Protein AF-A0A1E3QTI4-F1 (afdb_monomer_lite)

Foldseek 3Di:
DPLCVQKHWFPWAFPPPRFTEMEGEPVPPAAVVVDPLVVVLVVSLVPHDACPPAAHEYEYLLVVCAPCPGYPVVSVVVSVLVNQVRHQVRYQEYEYEADHVCVLLVCVLLVVVVPDDDDDPVSVVVNVVVVVPDRRPRPPRYYYHYHNAVVSVVVGIPCVRPDDDVVRVVRD

Sequence (172 aa):
LTMDRIFFPTNTVDPSTQLPIYILDSHFLPSTKDVDYDTFLPLLLNSIPNFTASRYCLVFFSGALSSNEHISWVYGIKFFKQLTSLQMRSCAKIYIVHESWWIKTVANLLGNLNAVNTSSKRLISFTNQFRSGESLEVPPENQFVHCESISALSQHINITQIKISLVVYKHD

Secondary structure (DSSP, 8-state):
--GGGTEEEEEEE-TTT-PEEEEEEGGGSPPTTTS-HHHHHHHHHHHS---TTS-EEEEEE-GGGTSSSSS-HHHHHHHHHHHHHHHTTTEEEEEEES--TTHHHHHHHTT-GGG-----HHHHHHHHHHHTT------TT-EEEEESSHHHHHTTS-GGGS---HHHHTT-

Radius of gyration: 15.33 Å; chains: 1; bounding box: 38×36×37 Å

pLDDT: mean 74.3, std 15.38, range [40.56, 94.75]

InterPro domains:
  IPR001251 CRAL-TRIO lipid binding domain [PF13716] (20-172)
  IPR036865 CRAL-TRIO lipid binding d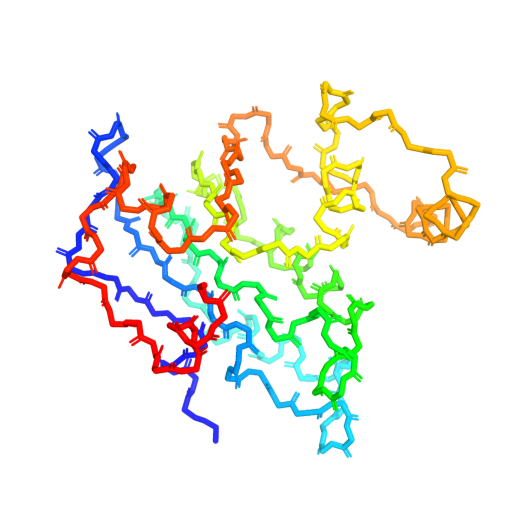omain superfamily [G3DSA:3.40.525.10] (4-172)

Organism: NCBI:txid984486

Structure (mmCIF, N/CA/C/O backbone):
data_AF-A0A1E3QTI4-F1
#
_entry.id   AF-A0A1E3QTI4-F1
#
loop_
_atom_site.group_PDB
_atom_site.id
_atom_site.type_symbol
_atom_site.label_atom_id
_atom_site.label_alt_id
_atom_site.label_comp_id
_atom_site.label_asym_id
_atom_site.label_entity_id
_atom_site.label_seq_id
_atom_site.pdbx_PDB_ins_code
_atom_site.Cartn_x
_atom_site.Cartn_y
_atom_site.Cartn_z
_atom_site.occupancy
_atom_site.B_iso_or_equiv
_atom_site.auth_seq_id
_atom_site.auth_comp_id
_atom_site.auth_asym_id
_atom_site.auth_atom_id
_atom_site.pdbx_PDB_model_num
ATOM 1 N N . LEU A 1 1 ? 2.086 -12.779 -14.634 1.00 51.69 1 LEU A N 1
ATOM 2 C CA . LEU A 1 1 ? 1.910 -11.883 -13.470 1.00 51.69 1 LEU A CA 1
ATOM 3 C C . LEU A 1 1 ? 0.552 -12.182 -12.850 1.00 51.69 1 LEU A C 1
ATOM 5 O O . LEU A 1 1 ? -0.455 -11.907 -13.483 1.00 51.69 1 LEU A O 1
ATOM 9 N N . THR A 1 2 ? 0.500 -12.822 -11.685 1.00 62.78 2 THR A N 1
ATOM 10 C CA . THR A 1 2 ? -0.767 -13.001 -10.950 1.00 62.78 2 THR A CA 1
ATOM 11 C C . THR A 1 2 ? -1.070 -11.710 -10.202 1.00 62.78 2 THR A C 1
ATOM 13 O O . THR A 1 2 ? -0.495 -11.483 -9.138 1.00 62.78 2 THR A O 1
ATOM 16 N N . MET A 1 3 ? -1.930 -10.867 -10.779 1.00 70.62 3 MET A N 1
ATOM 17 C CA . MET A 1 3 ? -2.391 -9.604 -10.180 1.00 70.62 3 MET A CA 1
ATOM 18 C C . MET A 1 3 ? -2.940 -9.801 -8.760 1.00 70.62 3 MET A C 1
ATOM 20 O O . MET A 1 3 ? -2.682 -8.979 -7.885 1.00 70.62 3 MET A O 1
ATOM 24 N N . ASP A 1 4 ? -3.530 -10.970 -8.500 1.00 78.62 4 ASP A N 1
ATOM 25 C CA . ASP A 1 4 ? -4.038 -11.422 -7.196 1.00 78.62 4 ASP A CA 1
ATOM 26 C C . ASP A 1 4 ? -2.979 -11.498 -6.081 1.00 78.62 4 ASP A C 1
ATOM 28 O O . ASP A 1 4 ? -3.309 -11.763 -4.928 1.00 78.62 4 ASP A O 1
ATOM 32 N N . ARG A 1 5 ? -1.690 -11.337 -6.410 1.00 85.19 5 ARG A N 1
ATOM 33 C CA . ARG A 1 5 ? -0.597 -11.267 -5.427 1.00 85.19 5 ARG A CA 1
ATOM 34 C C . ARG A 1 5 ? -0.102 -9.848 -5.173 1.00 85.19 5 ARG A C 1
ATOM 36 O O . ARG A 1 5 ? 0.518 -9.623 -4.143 1.00 85.19 5 ARG A O 1
ATOM 43 N N . ILE A 1 6 ? -0.357 -8.915 -6.092 1.00 85.81 6 ILE A N 1
ATOM 44 C CA . ILE A 1 6 ? 0.030 -7.509 -5.929 1.00 85.81 6 ILE A CA 1
ATOM 45 C C . ILE A 1 6 ? -0.993 -6.811 -5.045 1.00 85.81 6 ILE A C 1
ATOM 47 O O . ILE A 1 6 ? -0.598 -6.140 -4.102 1.00 85.81 6 ILE A O 1
ATOM 51 N N . PHE A 1 7 ? -2.287 -6.988 -5.327 1.00 87.00 7 PHE A N 1
ATOM 52 C CA . PHE A 1 7 ? -3.363 -6.385 -4.549 1.00 87.00 7 PHE A CA 1
ATOM 53 C C . PHE A 1 7 ? -4.448 -7.412 -4.229 1.00 87.00 7 PHE A C 1
ATOM 55 O O . PHE A 1 7 ? -5.024 -7.999 -5.143 1.00 87.00 7 PHE A O 1
ATOM 62 N N . PHE A 1 8 ? -4.745 -7.637 -2.947 1.00 88.62 8 PHE A N 1
ATOM 63 C CA . PHE A 1 8 ? -5.716 -8.662 -2.550 1.00 88.62 8 PHE A CA 1
ATOM 64 C C . PHE A 1 8 ? -6.394 -8.387 -1.201 1.00 88.62 8 PHE A C 1
ATOM 66 O O . PHE A 1 8 ? -5.791 -7.771 -0.320 1.00 88.62 8 PHE A O 1
ATOM 73 N N . PRO A 1 9 ? -7.646 -8.848 -1.008 1.00 90.81 9 PRO A N 1
ATOM 74 C CA . PRO A 1 9 ? -8.330 -8.763 0.278 1.00 90.81 9 PRO A CA 1
ATOM 75 C C . PRO A 1 9 ? -7.741 -9.739 1.301 1.00 90.81 9 PRO A C 1
ATOM 77 O O . PRO A 1 9 ? -7.227 -10.807 0.958 1.00 90.81 9 PRO A O 1
ATOM 80 N N . THR A 1 10 ? -7.888 -9.400 2.577 1.00 92.00 10 THR A N 1
ATOM 81 C CA . THR A 1 10 ? -7.593 -10.299 3.700 1.00 92.00 10 THR A CA 1
ATOM 82 C C . THR A 1 10 ? -8.876 -10.823 4.343 1.00 92.00 10 THR A C 1
ATOM 84 O O . THR A 1 10 ? -9.962 -10.297 4.113 1.00 92.00 10 THR A O 1
ATOM 87 N N . ASN A 1 11 ? -8.739 -11.836 5.202 1.00 91.19 11 ASN A N 1
ATOM 88 C CA . ASN A 1 11 ? -9.843 -12.359 6.015 1.00 91.19 11 ASN A CA 1
ATOM 89 C C . ASN A 1 11 ? -9.942 -11.666 7.387 1.00 91.19 11 ASN A C 1
ATOM 91 O O . ASN A 1 11 ? -10.524 -12.215 8.319 1.00 91.19 11 ASN A O 1
ATOM 95 N N . THR A 1 12 ? -9.330 -10.490 7.541 1.00 93.50 12 THR A N 1
ATOM 96 C CA . THR A 1 12 ? -9.293 -9.745 8.802 1.00 93.50 12 THR A CA 1
ATOM 97 C C . THR A 1 12 ? -9.709 -8.295 8.593 1.00 93.50 12 THR A C 1
ATOM 99 O O . THR A 1 12 ? -9.775 -7.782 7.474 1.00 93.50 12 THR A O 1
ATOM 102 N N . VAL A 1 13 ? -9.991 -7.632 9.707 1.00 94.75 13 VAL A N 1
ATOM 103 C CA . VAL A 1 13 ? -10.350 -6.219 9.768 1.00 94.75 13 VAL A CA 1
ATOM 104 C C . VAL A 1 13 ? -9.350 -5.463 10.630 1.00 94.75 13 VAL A C 1
ATOM 106 O O . VAL A 1 13 ? -8.645 -6.052 11.455 1.00 94.75 13 VAL A O 1
ATOM 109 N N . ASP A 1 14 ? -9.283 -4.152 10.435 1.00 94.38 14 ASP A N 1
ATOM 110 C CA . ASP A 1 14 ? -8.545 -3.257 11.319 1.00 94.38 14 ASP A CA 1
ATOM 111 C C . ASP A 1 14 ? -9.279 -3.150 12.669 1.00 94.38 14 ASP A C 1
ATOM 113 O O . ASP A 1 14 ? -10.443 -2.747 12.682 1.00 94.38 14 ASP A O 1
ATOM 117 N N . PRO A 1 15 ? -8.647 -3.467 13.815 1.00 92.69 15 PRO A N 1
ATOM 118 C CA . PRO A 1 15 ? -9.351 -3.515 15.099 1.00 92.69 15 PRO A CA 1
ATOM 119 C C . PRO A 1 15 ? -9.964 -2.180 15.538 1.00 92.69 15 PRO A C 1
ATOM 121 O O . PRO A 1 15 ? -10.982 -2.166 16.225 1.00 92.69 15 PRO A O 1
ATOM 124 N N . SER A 1 16 ? -9.362 -1.054 15.152 1.00 90.50 16 SER A N 1
ATOM 125 C CA . SER A 1 16 ? -9.813 0.269 15.601 1.00 90.50 16 SER A CA 1
ATOM 126 C C . SER A 1 16 ? -10.938 0.861 14.750 1.00 90.50 16 SER A C 1
ATOM 128 O O . SER A 1 16 ? -11.788 1.572 15.269 1.00 90.50 16 SER A O 1
ATOM 130 N N . THR A 1 17 ? -10.951 0.572 13.449 1.00 89.94 17 THR A N 1
ATOM 131 C CA . THR A 1 17 ? -11.923 1.114 12.489 1.00 89.94 17 THR A CA 1
ATOM 132 C C . THR A 1 17 ? -12.976 0.087 12.089 1.00 89.94 17 THR A C 1
ATOM 134 O O . THR A 1 17 ? -14.005 0.468 11.541 1.00 89.94 17 THR A O 1
ATOM 137 N N . GLN A 1 18 ? -12.727 -1.202 12.353 1.00 93.88 18 GLN A N 1
ATOM 138 C CA . GLN A 1 18 ? -13.542 -2.344 11.925 1.00 93.88 18 GLN A CA 1
ATOM 139 C C . GLN A 1 18 ? -13.702 -2.452 10.398 1.00 93.88 18 GLN A C 1
ATOM 141 O O . GLN A 1 18 ? -14.613 -3.112 9.903 1.00 93.88 18 GLN A O 1
ATOM 146 N N . LEU A 1 19 ? -12.808 -1.815 9.634 1.00 92.62 19 LEU A N 1
ATOM 147 C CA . LEU A 1 19 ? -12.838 -1.823 8.174 1.00 92.62 19 LEU A CA 1
ATOM 148 C C . LEU A 1 19 ? -12.051 -3.008 7.596 1.00 92.62 19 LEU A C 1
ATOM 150 O O . LEU A 1 19 ? -11.054 -3.434 8.191 1.00 92.62 19 LEU A O 1
ATOM 154 N N . PRO A 1 20 ? -12.457 -3.528 6.421 1.00 93.19 20 PRO A N 1
ATOM 155 C CA . PRO A 1 20 ? -11.737 -4.601 5.744 1.00 93.19 20 PRO A CA 1
ATOM 156 C C . PRO A 1 20 ? -10.318 -4.167 5.378 1.00 93.19 20 PRO A C 1
ATOM 158 O O . PRO A 1 20 ? -10.100 -3.033 4.940 1.00 93.19 20 PRO A O 1
ATOM 161 N N . ILE A 1 21 ? -9.363 -5.086 5.525 1.00 92.81 21 ILE A N 1
ATOM 162 C CA . ILE A 1 21 ? -7.964 -4.846 5.166 1.00 92.81 21 ILE A CA 1
ATOM 163 C C . ILE A 1 21 ? -7.663 -5.435 3.789 1.00 92.81 21 ILE A C 1
ATOM 165 O O . ILE A 1 21 ? -7.929 -6.613 3.531 1.00 92.81 21 ILE A O 1
ATOM 169 N N . TYR A 1 22 ? -7.030 -4.624 2.946 1.00 91.44 22 TYR A N 1
ATOM 170 C CA . TYR A 1 22 ? -6.420 -5.029 1.685 1.00 91.44 22 TYR A CA 1
ATOM 171 C C . TYR A 1 22 ? -4.903 -4.964 1.781 1.00 91.44 22 TYR A C 1
ATOM 173 O O . TYR A 1 22 ? -4.348 -4.108 2.471 1.00 91.44 22 TYR A O 1
ATOM 181 N N . ILE A 1 23 ? -4.240 -5.863 1.065 1.00 91.56 23 ILE A N 1
ATOM 182 C CA . ILE A 1 23 ? -2.790 -5.884 0.925 1.00 91.56 23 ILE A CA 1
ATOM 183 C C . ILE A 1 23 ? -2.408 -5.288 -0.413 1.00 91.56 23 ILE A C 1
ATOM 185 O O . ILE A 1 23 ? -3.022 -5.604 -1.428 1.00 91.56 23 ILE A O 1
ATOM 189 N N . LEU A 1 24 ? -1.350 -4.489 -0.392 1.00 88.38 24 LEU A N 1
ATOM 190 C CA . LEU A 1 24 ? -0.542 -4.134 -1.539 1.00 88.38 24 LEU A CA 1
ATOM 191 C C . LEU A 1 24 ? 0.888 -4.630 -1.297 1.00 88.38 24 LEU A C 1
ATOM 193 O O . LEU A 1 24 ? 1.523 -4.202 -0.336 1.00 88.38 24 LEU A O 1
ATOM 197 N N . ASP A 1 25 ? 1.404 -5.515 -2.145 1.00 89.19 25 ASP A N 1
ATOM 198 C CA . ASP A 1 25 ? 2.757 -6.070 -2.009 1.00 89.19 25 ASP A CA 1
ATOM 199 C C . ASP A 1 25 ? 3.641 -5.668 -3.197 1.00 89.19 25 ASP A C 1
ATOM 201 O O . ASP A 1 25 ? 3.438 -6.107 -4.334 1.00 89.19 25 ASP A O 1
ATOM 205 N N . SER A 1 26 ? 4.645 -4.822 -2.932 1.00 84.38 26 SER A N 1
ATOM 206 C CA . SER A 1 26 ? 5.563 -4.339 -3.967 1.00 84.38 26 SER A CA 1
ATOM 207 C C . SER A 1 26 ? 6.514 -5.414 -4.494 1.00 84.38 26 SER A C 1
ATOM 209 O O . SER A 1 26 ? 7.045 -5.245 -5.589 1.00 84.38 26 SER A O 1
ATOM 211 N N . HIS A 1 27 ? 6.710 -6.533 -3.789 1.00 85.06 27 HIS A N 1
ATOM 212 C CA . HIS A 1 27 ? 7.617 -7.602 -4.231 1.00 85.06 27 HIS A CA 1
ATOM 213 C C . HIS A 1 27 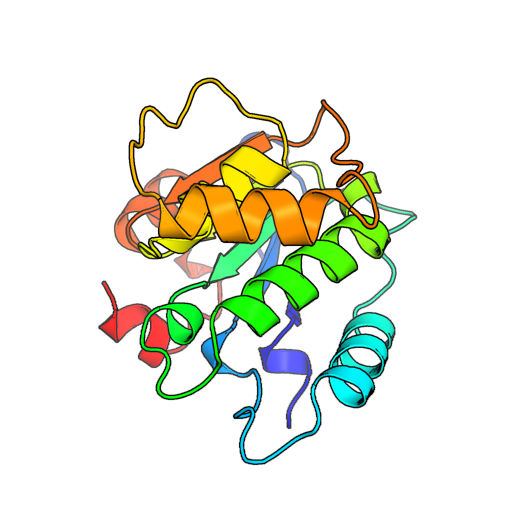? 7.106 -8.346 -5.466 1.00 85.06 27 HIS A C 1
ATOM 215 O O . HIS A 1 27 ? 7.885 -8.995 -6.160 1.00 85.06 27 HIS A O 1
ATOM 221 N N . PHE A 1 28 ? 5.807 -8.249 -5.757 1.00 86.88 28 PHE A N 1
ATOM 222 C CA . PHE A 1 28 ? 5.202 -8.854 -6.944 1.00 86.88 28 PHE A CA 1
ATOM 223 C C . PHE A 1 28 ? 5.082 -7.894 -8.131 1.00 86.88 28 PHE A C 1
ATOM 225 O O . PHE A 1 28 ? 4.639 -8.312 -9.204 1.00 86.88 28 PHE A O 1
ATOM 232 N N . LEU A 1 29 ? 5.470 -6.626 -7.970 1.00 83.31 29 LEU A N 1
ATOM 233 C CA . LEU A 1 29 ? 5.572 -5.696 -9.090 1.00 83.31 29 LEU A CA 1
ATOM 234 C C . LEU A 1 29 ? 6.753 -6.114 -9.994 1.00 83.31 29 LEU A C 1
ATOM 236 O O . LEU A 1 29 ? 7.807 -6.473 -9.473 1.00 83.31 29 LEU A O 1
ATOM 240 N N . PRO A 1 30 ? 6.600 -6.096 -11.330 1.00 82.12 30 PRO A N 1
ATOM 241 C CA . PRO A 1 30 ? 7.643 -6.529 -12.265 1.00 82.12 30 PRO A CA 1
ATOM 242 C C . PRO A 1 30 ? 8.872 -5.613 -12.224 1.00 82.12 30 PRO A C 1
ATOM 244 O O . PRO A 1 30 ? 8.768 -4.461 -11.823 1.00 82.12 30 PRO A O 1
ATOM 247 N N . SER A 1 31 ? 10.037 -6.073 -12.688 1.00 80.56 31 SER A N 1
ATOM 248 C CA . SER A 1 31 ? 11.187 -5.171 -12.780 1.00 80.56 31 SER A CA 1
ATOM 249 C C . SER A 1 31 ? 10.971 -4.093 -13.844 1.00 80.56 31 SER A C 1
ATOM 251 O O . SER A 1 31 ? 10.395 -4.344 -14.903 1.00 80.56 31 SER A O 1
ATOM 253 N N . THR A 1 32 ? 11.528 -2.899 -13.622 1.00 77.00 32 THR A N 1
ATOM 254 C CA . THR A 1 32 ? 11.560 -1.819 -14.630 1.00 77.00 32 THR A CA 1
ATOM 255 C C . THR A 1 32 ? 12.383 -2.180 -15.869 1.00 77.00 32 THR A C 1
ATOM 257 O O . THR A 1 32 ? 12.346 -1.456 -16.857 1.00 77.00 32 THR A O 1
ATOM 260 N N . LYS A 1 33 ? 13.179 -3.257 -15.809 1.00 80.88 33 LYS A N 1
ATOM 261 C CA . LYS A 1 33 ? 13.900 -3.807 -16.966 1.00 80.88 33 LYS A CA 1
ATOM 262 C C . LYS A 1 33 ? 12.995 -4.635 -17.878 1.00 80.88 33 LYS A C 1
ATOM 264 O O . LYS A 1 33 ? 13.277 -4.738 -19.066 1.00 80.88 33 LYS A O 1
ATOM 269 N N . ASP A 1 34 ? 11.931 -5.203 -17.317 1.00 82.88 34 ASP A N 1
ATOM 270 C CA . ASP A 1 34 ? 11.073 -6.167 -18.003 1.00 82.88 34 ASP A CA 1
ATOM 271 C C . ASP A 1 34 ? 9.807 -5.513 -18.563 1.00 82.88 34 ASP A C 1
ATOM 273 O O . ASP A 1 34 ? 9.204 -6.030 -19.502 1.00 82.88 34 ASP A O 1
ATOM 277 N N . VAL A 1 35 ? 9.376 -4.393 -17.972 1.00 84.06 35 VAL A N 1
ATOM 278 C CA . VAL A 1 35 ? 8.101 -3.750 -18.298 1.00 84.06 35 VAL A CA 1
ATOM 279 C C . VAL A 1 35 ? 8.232 -2.227 -18.294 1.00 84.06 35 VAL A C 1
ATOM 281 O O . VAL A 1 35 ? 8.838 -1.642 -17.396 1.00 84.06 35 VAL A O 1
ATOM 284 N N . ASP A 1 36 ? 7.596 -1.583 -19.274 1.00 84.75 36 ASP A N 1
ATOM 285 C CA . ASP A 1 36 ? 7.385 -0.136 -19.277 1.00 84.75 36 ASP A CA 1
ATOM 286 C C . ASP A 1 36 ? 6.344 0.263 -18.218 1.00 84.75 36 ASP A C 1
ATOM 288 O O . ASP A 1 36 ? 5.151 -0.029 -18.333 1.00 84.75 36 ASP A O 1
ATOM 292 N N . TYR A 1 37 ? 6.812 0.955 -17.180 1.00 81.00 37 TYR A N 1
ATOM 293 C CA . TYR A 1 37 ? 5.998 1.387 -16.050 1.00 81.00 37 TYR A CA 1
ATOM 294 C C . TYR A 1 37 ? 4.980 2.471 -16.396 1.00 81.00 37 TYR A C 1
ATOM 296 O O . TYR A 1 37 ? 3.922 2.510 -15.767 1.00 81.00 37 TYR A O 1
ATOM 304 N N . ASP A 1 38 ? 5.253 3.329 -17.380 1.00 81.25 38 ASP A N 1
ATOM 305 C CA . ASP A 1 38 ? 4.298 4.377 -17.746 1.00 81.25 38 ASP A CA 1
ATOM 306 C C . ASP A 1 38 ? 3.047 3.761 -18.417 1.00 81.25 38 ASP A C 1
ATOM 308 O O . ASP A 1 38 ? 1.940 4.272 -18.244 1.00 81.25 38 ASP A O 1
ATOM 312 N N . THR A 1 39 ? 3.192 2.595 -19.061 1.00 85.62 39 THR A N 1
ATOM 313 C CA . THR A 1 39 ? 2.076 1.792 -19.597 1.00 85.62 39 THR A CA 1
ATOM 314 C C . THR A 1 39 ? 1.503 0.800 -18.572 1.00 85.62 39 THR A C 1
ATOM 316 O O . THR A 1 39 ? 0.291 0.582 -18.509 1.00 85.62 39 THR A O 1
ATOM 319 N N . PHE A 1 40 ? 2.352 0.185 -17.746 1.00 85.06 40 PHE A N 1
ATOM 320 C CA . PHE A 1 40 ? 1.946 -0.857 -16.798 1.00 85.06 40 PHE A CA 1
ATOM 321 C C . PHE A 1 40 ? 1.146 -0.326 -15.611 1.00 85.06 40 PHE A C 1
ATOM 323 O O . PHE A 1 40 ? 0.165 -0.958 -15.217 1.00 85.06 40 PHE A O 1
ATOM 330 N N . LEU A 1 41 ? 1.535 0.818 -15.037 1.00 81.44 41 LEU A N 1
ATOM 331 C CA . LEU A 1 41 ? 0.875 1.341 -13.840 1.00 81.44 41 LEU A CA 1
ATOM 332 C C . LEU A 1 41 ? -0.620 1.632 -14.058 1.00 81.44 41 LEU A C 1
ATOM 334 O O . LEU A 1 41 ? -1.413 1.168 -13.238 1.00 81.44 41 LEU A O 1
ATOM 338 N N . PRO A 1 42 ? -1.055 2.292 -15.153 1.00 82.06 42 PRO A N 1
ATOM 339 C CA . PRO A 1 42 ? -2.480 2.465 -15.433 1.00 82.06 42 PRO A CA 1
ATOM 340 C C . PRO A 1 42 ? -3.242 1.139 -15.545 1.00 82.06 42 PRO A C 1
ATOM 342 O O . PRO A 1 42 ? -4.346 1.019 -15.020 1.00 82.06 42 PRO A O 1
ATOM 345 N N . LEU A 1 43 ? -2.654 0.125 -16.191 1.00 84.88 43 LEU A N 1
ATOM 346 C CA . LEU A 1 43 ? -3.278 -1.196 -16.338 1.00 84.88 43 LEU A CA 1
ATOM 347 C C . LEU A 1 43 ? -3.417 -1.913 -14.992 1.00 84.88 43 LEU A C 1
ATOM 349 O O . LEU A 1 43 ? -4.477 -2.461 -14.695 1.00 84.88 43 LEU A O 1
ATOM 353 N N . LEU A 1 44 ? -2.367 -1.873 -14.168 1.00 83.06 44 LEU A N 1
ATOM 354 C CA . LEU A 1 44 ? -2.390 -2.404 -12.810 1.00 83.06 44 LEU A CA 1
ATOM 355 C C . LEU A 1 44 ? -3.483 -1.719 -11.983 1.00 83.06 44 LEU A C 1
ATOM 357 O O . LEU A 1 44 ? -4.314 -2.400 -11.393 1.00 83.06 44 LEU A O 1
ATOM 361 N N . LEU A 1 45 ? -3.528 -0.389 -11.975 1.00 79.25 45 LEU A N 1
ATOM 362 C CA . LEU A 1 45 ? -4.504 0.374 -11.194 1.00 79.25 45 LEU A CA 1
ATOM 363 C C . LEU A 1 45 ? -5.944 0.132 -11.654 1.00 79.25 45 LEU A C 1
ATOM 365 O O . LEU A 1 45 ? -6.827 0.000 -10.813 1.00 79.25 45 LEU A O 1
ATOM 369 N N . ASN A 1 46 ? -6.171 -0.006 -12.962 1.00 79.94 46 ASN A N 1
ATOM 370 C CA . ASN A 1 46 ? -7.479 -0.369 -13.515 1.00 79.94 46 ASN A CA 1
ATOM 371 C C . ASN A 1 46 ? -7.907 -1.800 -13.155 1.00 79.94 46 ASN A C 1
ATOM 373 O O . ASN A 1 46 ? -9.099 -2.097 -13.165 1.00 79.94 46 ASN A O 1
ATOM 377 N N . SER A 1 47 ? -6.954 -2.689 -12.857 1.00 77.19 47 SER A N 1
ATOM 378 C CA . SER A 1 47 ? -7.251 -4.051 -12.398 1.00 77.19 47 SER A CA 1
ATOM 379 C C . SER A 1 47 ? -7.600 -4.124 -10.911 1.00 77.19 47 SER A C 1
ATOM 381 O O . SER A 1 47 ? -8.240 -5.084 -10.480 1.00 77.19 47 SER A O 1
ATOM 383 N N . ILE A 1 48 ? -7.206 -3.118 -10.121 1.00 76.00 48 ILE A N 1
ATOM 384 C CA . ILE A 1 48 ? -7.555 -3.059 -8.704 1.00 76.00 48 ILE A CA 1
ATOM 385 C C . ILE A 1 48 ? -9.042 -2.700 -8.601 1.00 76.00 48 ILE A C 1
ATOM 387 O O . ILE A 1 48 ? -9.459 -1.694 -9.184 1.00 76.00 48 ILE A O 1
ATOM 391 N N . PRO A 1 49 ? -9.853 -3.470 -7.851 1.00 70.44 49 PRO A N 1
ATOM 392 C CA . PRO A 1 49 ? -11.271 -3.180 -7.715 1.00 70.44 49 PRO A CA 1
ATOM 393 C C . PRO A 1 49 ? -11.498 -1.743 -7.246 1.00 70.44 49 PRO A C 1
ATOM 395 O O . PRO A 1 49 ? -10.831 -1.250 -6.338 1.00 70.44 49 PRO A O 1
ATOM 398 N N . ASN A 1 50 ? -12.444 -1.052 -7.875 1.00 68.12 50 ASN A N 1
ATOM 399 C CA . ASN A 1 50 ? -12.763 0.315 -7.501 1.00 68.12 50 ASN A CA 1
ATOM 400 C C . ASN A 1 50 ? -13.589 0.315 -6.199 1.00 68.12 50 ASN A C 1
ATOM 402 O O . ASN A 1 50 ? -14.780 0.010 -6.214 1.00 68.12 50 ASN A O 1
ATOM 406 N N . PHE A 1 51 ? -12.965 0.670 -5.071 1.00 65.69 51 PHE A N 1
ATOM 407 C CA . PHE A 1 51 ? -13.606 0.694 -3.745 1.00 65.69 51 PHE A CA 1
ATOM 408 C C . PHE A 1 51 ? -14.401 1.973 -3.448 1.00 65.69 51 PHE A C 1
ATOM 410 O O . PHE A 1 51 ? -14.678 2.283 -2.290 1.00 65.69 51 PHE A O 1
ATOM 417 N N . THR A 1 52 ? -14.812 2.733 -4.463 1.00 60.12 52 THR A N 1
ATOM 418 C CA . THR A 1 52 ? -15.571 3.990 -4.287 1.00 60.12 52 THR A CA 1
ATOM 419 C C . THR A 1 52 ? -16.845 3.856 -3.445 1.00 60.12 52 THR A C 1
ATOM 421 O O . THR A 1 52 ? -17.280 4.844 -2.864 1.00 60.12 52 THR A O 1
ATOM 424 N N . ALA A 1 53 ? -17.415 2.654 -3.313 1.00 61.16 53 ALA A N 1
ATOM 425 C CA . ALA A 1 53 ? -18.626 2.415 -2.527 1.00 61.16 53 ALA A CA 1
ATOM 426 C C . ALA A 1 53 ? -18.388 1.994 -1.060 1.00 61.16 53 ALA A C 1
ATOM 428 O O . ALA A 1 53 ? -19.341 1.967 -0.283 1.00 61.16 53 ALA A O 1
ATOM 429 N N . SER A 1 54 ? -17.173 1.612 -0.643 1.00 78.75 54 SER A N 1
ATOM 430 C CA . SER A 1 54 ? -16.947 1.063 0.707 1.00 78.75 54 SER A CA 1
ATOM 431 C C . SER A 1 54 ? -15.580 1.424 1.270 1.00 78.75 54 SER A C 1
ATOM 433 O O . SER A 1 54 ? -14.558 1.269 0.604 1.00 78.75 54 SER A O 1
ATOM 435 N N . ARG A 1 55 ? -15.565 1.889 2.526 1.00 86.88 55 ARG A N 1
ATOM 436 C CA . ARG A 1 55 ? -14.324 2.259 3.208 1.00 86.88 55 ARG A CA 1
ATOM 437 C C . ARG A 1 55 ? -13.469 1.029 3.515 1.00 86.88 55 ARG A C 1
ATOM 439 O O . ARG A 1 55 ? -14.005 -0.038 3.804 1.00 86.88 55 ARG A O 1
ATOM 446 N N . TYR A 1 56 ? -12.149 1.184 3.482 1.00 89.38 56 TYR A N 1
ATOM 447 C CA . TYR A 1 56 ? -11.203 0.090 3.726 1.00 89.38 56 TYR A CA 1
ATOM 448 C C . TYR A 1 56 ? -9.902 0.573 4.377 1.00 89.38 56 TYR A C 1
ATOM 450 O O . TYR A 1 56 ? -9.611 1.770 4.408 1.00 89.38 56 TYR A O 1
ATOM 458 N N . CYS A 1 57 ? -9.100 -0.364 4.873 1.00 90.75 57 CYS A N 1
ATOM 459 C CA . CYS A 1 57 ? -7.728 -0.134 5.316 1.00 90.75 57 CYS A CA 1
ATOM 460 C C . CYS A 1 57 ? -6.742 -0.825 4.370 1.00 90.75 57 CYS A C 1
ATOM 462 O O . CYS A 1 57 ? -7.032 -1.886 3.819 1.00 90.75 57 CYS A O 1
ATOM 464 N N . LEU A 1 58 ? -5.567 -0.230 4.189 1.00 90.19 58 LEU A N 1
ATOM 465 C CA . LEU A 1 58 ? -4.517 -0.746 3.317 1.00 90.19 58 LEU A CA 1
ATOM 466 C C . LEU A 1 58 ? -3.286 -1.124 4.140 1.00 90.19 58 LEU A C 1
ATOM 468 O O . LEU A 1 58 ? -2.830 -0.337 4.962 1.00 90.19 58 LEU A O 1
ATOM 472 N N . VAL A 1 59 ? -2.710 -2.293 3.883 1.00 91.69 59 VAL A N 1
ATOM 473 C CA . VAL A 1 59 ? -1.352 -2.645 4.306 1.00 91.69 59 VAL A CA 1
ATOM 474 C C . VAL A 1 59 ? -0.479 -2.670 3.065 1.00 91.69 59 VAL A C 1
ATOM 476 O O . VAL A 1 59 ? -0.740 -3.425 2.133 1.00 91.69 59 VAL A O 1
ATOM 479 N N . PHE A 1 60 ? 0.560 -1.849 3.055 1.00 88.69 60 PHE A N 1
ATOM 480 C CA . PHE A 1 60 ? 1.511 -1.750 1.966 1.00 88.69 60 PHE A CA 1
ATOM 481 C C . PHE A 1 60 ? 2.858 -2.342 2.385 1.00 88.69 60 PHE A C 1
ATOM 483 O O . PHE A 1 60 ? 3.612 -1.715 3.132 1.00 88.69 60 PHE A O 1
ATOM 490 N N . PHE A 1 61 ? 3.180 -3.533 1.879 1.00 89.56 61 PHE A N 1
ATOM 491 C CA . PHE A 1 61 ? 4.520 -4.105 1.989 1.00 89.56 61 PHE A CA 1
ATOM 492 C C . PHE A 1 61 ? 5.435 -3.412 0.988 1.00 89.56 61 PHE A C 1
ATOM 494 O O . PHE A 1 61 ? 5.321 -3.601 -0.222 1.00 89.56 61 PHE A O 1
ATOM 501 N N . SER A 1 62 ? 6.312 -2.561 1.510 1.00 83.50 62 SER A N 1
ATOM 502 C CA . SER A 1 62 ? 7.017 -1.557 0.720 1.00 83.50 62 SER A CA 1
ATOM 503 C C . SER A 1 62 ? 8.467 -1.955 0.380 1.00 83.50 62 SER A C 1
ATOM 505 O O . SER A 1 62 ? 9.082 -1.353 -0.502 1.00 83.50 62 SER A O 1
ATOM 507 N N . GLY A 1 63 ? 8.976 -3.028 1.000 1.00 80.12 63 GLY A N 1
ATOM 508 C CA . GLY A 1 63 ? 10.387 -3.443 0.996 1.00 80.12 63 GLY A CA 1
ATOM 509 C C . GLY A 1 63 ? 11.062 -3.580 -0.376 1.00 80.12 63 GLY A C 1
ATOM 510 O O . GLY A 1 63 ? 12.212 -3.163 -0.521 1.00 80.12 63 GLY A O 1
ATOM 511 N N . ALA A 1 64 ? 10.356 -4.041 -1.417 1.00 78.31 64 ALA A N 1
ATOM 512 C CA . ALA A 1 64 ? 10.940 -4.205 -2.757 1.00 78.31 64 ALA A CA 1
ATOM 513 C C . ALA A 1 64 ? 11.378 -2.886 -3.420 1.00 78.31 64 ALA A C 1
ATOM 515 O O . ALA A 1 64 ? 12.135 -2.893 -4.390 1.00 78.31 64 ALA A O 1
ATOM 516 N N . LEU A 1 65 ? 10.896 -1.748 -2.912 1.00 74.56 65 LEU A N 1
ATOM 517 C CA . LEU A 1 65 ? 11.221 -0.416 -3.421 1.00 74.56 65 LEU A CA 1
ATOM 518 C C . LEU A 1 65 ? 12.521 0.149 -2.817 1.00 74.56 65 LEU A C 1
ATOM 520 O O . LEU A 1 65 ? 13.010 1.178 -3.283 1.00 74.56 65 LEU A O 1
ATOM 524 N N . SER A 1 66 ? 13.088 -0.499 -1.790 1.00 65.62 66 SER A N 1
ATOM 525 C CA . SER A 1 66 ? 14.253 0.008 -1.048 1.00 65.62 66 SER A CA 1
ATOM 526 C C . SER A 1 66 ? 15.591 -0.268 -1.748 1.00 65.62 66 SER A C 1
ATOM 528 O O . SER A 1 66 ? 16.492 0.573 -1.728 1.00 65.62 66 SER A O 1
ATOM 530 N N . SER A 1 67 ? 15.729 -1.412 -2.426 1.00 61.66 67 SER A N 1
ATOM 531 C CA . SER A 1 67 ? 17.025 -1.880 -2.937 1.00 61.66 67 SER A CA 1
ATOM 532 C C . SER A 1 67 ? 17.435 -1.305 -4.297 1.00 61.66 67 SER A C 1
ATOM 534 O O . SER A 1 67 ? 18.583 -1.477 -4.687 1.00 61.66 67 SER A O 1
ATOM 536 N N . ASN A 1 68 ? 16.552 -0.622 -5.043 1.00 60.84 68 ASN A N 1
ATOM 537 C CA . ASN A 1 68 ? 16.766 -0.199 -6.447 1.00 60.84 68 ASN A CA 1
ATOM 538 C C . ASN A 1 68 ? 17.131 -1.318 -7.443 1.00 60.84 68 ASN A C 1
ATOM 540 O O . ASN A 1 68 ? 17.272 -1.049 -8.635 1.00 60.84 68 ASN A O 1
ATOM 544 N N . GLU A 1 69 ? 17.274 -2.560 -6.986 1.00 60.81 69 GLU A N 1
ATOM 545 C CA . GLU A 1 69 ? 17.649 -3.702 -7.817 1.00 60.81 69 GLU A CA 1
ATOM 546 C C . GLU A 1 69 ? 16.460 -4.230 -8.622 1.00 60.81 69 GLU A C 1
ATOM 548 O O . GLU A 1 69 ? 16.629 -4.664 -9.762 1.00 60.81 69 GLU A O 1
ATOM 553 N N . HIS A 1 70 ? 15.257 -4.154 -8.044 1.00 62.38 70 HIS A N 1
ATOM 554 C CA . HIS A 1 70 ? 14.034 -4.673 -8.649 1.00 62.38 70 HIS A CA 1
ATOM 555 C C . HIS A 1 70 ? 13.212 -3.556 -9.298 1.00 62.38 70 HIS A C 1
ATOM 557 O O . HIS A 1 70 ? 12.888 -3.620 -10.484 1.00 62.38 70 HIS A O 1
ATOM 563 N N . ILE A 1 71 ? 12.921 -2.501 -8.533 1.00 68.88 71 ILE A N 1
ATOM 564 C CA . ILE A 1 71 ? 12.078 -1.376 -8.941 1.00 68.88 71 ILE A CA 1
ATOM 565 C C . ILE A 1 71 ? 12.750 -0.105 -8.448 1.00 68.88 71 ILE A C 1
ATOM 567 O O . ILE A 1 71 ? 13.071 0.015 -7.266 1.00 68.88 71 ILE A O 1
ATOM 571 N N . SER A 1 72 ? 12.953 0.865 -9.340 1.00 72.38 72 SER A N 1
ATOM 572 C CA . SER A 1 72 ? 13.396 2.186 -8.898 1.00 72.38 72 SER A CA 1
ATOM 573 C C . SER A 1 72 ? 12.321 2.802 -8.004 1.00 72.38 72 SER A C 1
ATOM 575 O O . SER A 1 72 ? 11.154 2.904 -8.391 1.00 72.38 72 SER A O 1
ATOM 577 N N . TRP A 1 73 ? 12.725 3.254 -6.818 1.00 69.94 73 TRP A N 1
ATOM 578 C CA . TRP A 1 73 ? 11.868 3.933 -5.841 1.00 69.94 73 TRP A CA 1
ATOM 579 C C . TRP A 1 73 ? 11.028 5.073 -6.451 1.00 69.94 73 TRP A C 1
ATOM 581 O O . TRP A 1 73 ? 9.923 5.341 -5.986 1.00 69.94 73 TRP A O 1
ATOM 591 N N . VAL A 1 74 ? 11.507 5.712 -7.529 1.00 72.44 74 VAL A N 1
ATOM 592 C CA . VAL A 1 74 ? 10.777 6.753 -8.274 1.00 72.44 74 VAL A CA 1
ATOM 593 C C . VAL A 1 74 ? 9.464 6.208 -8.837 1.00 72.44 74 VAL A C 1
ATOM 595 O O . VAL A 1 74 ? 8.430 6.871 -8.746 1.00 72.44 74 VAL A O 1
ATOM 598 N N . TYR A 1 75 ? 9.481 4.991 -9.381 1.00 73.88 75 TYR A N 1
ATOM 599 C CA . TYR A 1 75 ? 8.272 4.322 -9.858 1.00 73.88 75 TYR A CA 1
ATOM 600 C C . TYR A 1 75 ? 7.395 3.839 -8.706 1.00 73.88 75 TYR A C 1
ATOM 602 O O . TYR A 1 75 ? 6.176 3.886 -8.828 1.00 73.88 75 TYR A O 1
ATOM 610 N N . GLY A 1 76 ? 7.991 3.471 -7.568 1.00 72.62 76 GLY A N 1
ATOM 611 C CA . GLY A 1 76 ? 7.257 3.222 -6.325 1.00 72.62 76 GLY A CA 1
ATOM 612 C C . GLY A 1 76 ? 6.447 4.439 -5.871 1.00 72.62 76 GLY A C 1
ATOM 613 O O . GLY A 1 76 ? 5.260 4.316 -5.579 1.00 72.62 76 GLY A O 1
ATOM 614 N N . ILE A 1 77 ? 7.047 5.635 -5.906 1.00 71.31 77 ILE A N 1
ATOM 615 C CA . ILE A 1 77 ? 6.351 6.894 -5.602 1.00 71.31 77 ILE A CA 1
ATOM 616 C C . ILE A 1 77 ? 5.300 7.225 -6.660 1.00 71.31 77 ILE A C 1
ATOM 618 O O . ILE A 1 77 ? 4.197 7.619 -6.291 1.00 71.31 77 ILE A O 1
ATOM 622 N N . LYS A 1 78 ? 5.600 7.071 -7.959 1.00 75.81 78 LYS A N 1
ATOM 623 C CA . LYS A 1 78 ? 4.605 7.275 -9.031 1.00 75.81 78 LYS A CA 1
ATOM 624 C C . LYS A 1 78 ? 3.387 6.371 -8.829 1.00 75.81 78 LYS A C 1
ATOM 626 O O . LYS A 1 78 ? 2.261 6.856 -8.869 1.00 75.81 78 LYS A O 1
ATOM 631 N N . PHE A 1 79 ? 3.619 5.087 -8.566 1.00 76.06 79 PHE A N 1
ATOM 632 C CA . PHE A 1 79 ? 2.566 4.114 -8.307 1.00 76.06 79 PHE A CA 1
ATOM 633 C C . PHE A 1 79 ? 1.758 4.478 -7.068 1.00 76.06 79 PHE A C 1
ATOM 635 O O . PHE A 1 79 ? 0.537 4.549 -7.143 1.00 76.06 79 PHE A O 1
ATOM 642 N N . PHE A 1 80 ? 2.431 4.777 -5.955 1.00 73.94 80 PHE A N 1
ATOM 643 C CA . PHE A 1 80 ? 1.757 5.196 -4.735 1.00 73.94 80 PHE A CA 1
ATOM 644 C C . PHE A 1 80 ? 0.924 6.458 -4.974 1.00 73.94 80 PHE A C 1
ATOM 646 O O . PHE A 1 80 ? -0.236 6.491 -4.587 1.00 73.94 80 PHE A O 1
ATOM 653 N N . LYS A 1 81 ? 1.458 7.450 -5.702 1.00 74.06 81 LYS A N 1
ATOM 654 C CA . LYS A 1 81 ? 0.741 8.680 -6.057 1.00 74.06 81 LYS A CA 1
ATOM 655 C C . LYS A 1 81 ? -0.531 8.390 -6.855 1.00 74.06 81 LYS A C 1
ATOM 657 O O . LYS A 1 81 ? -1.601 8.881 -6.505 1.00 74.06 81 LYS A O 1
ATOM 662 N N . GLN A 1 82 ? -0.424 7.591 -7.911 1.00 75.06 82 GLN A N 1
ATOM 663 C CA . GLN A 1 82 ? -1.569 7.251 -8.756 1.00 75.06 82 GLN A CA 1
ATOM 664 C C . GLN A 1 82 ? -2.592 6.371 -8.023 1.00 75.06 82 GLN A C 1
ATOM 666 O O . GLN A 1 82 ? -3.795 6.560 -8.172 1.00 75.06 82 GLN A O 1
ATOM 671 N N . LEU A 1 83 ? -2.136 5.448 -7.173 1.00 74.19 83 LEU A N 1
ATOM 672 C CA . LEU A 1 83 ? -3.014 4.681 -6.292 1.00 74.19 83 LEU A CA 1
ATOM 673 C C . LEU A 1 83 ? -3.776 5.615 -5.350 1.00 74.19 83 LEU A C 1
ATOM 675 O O . LEU A 1 83 ? -4.985 5.470 -5.160 1.00 74.19 83 LEU A O 1
ATOM 679 N N . THR A 1 84 ? -3.077 6.599 -4.785 1.00 68.19 84 THR A N 1
ATOM 680 C CA . THR A 1 84 ? -3.688 7.538 -3.854 1.00 68.19 84 THR A CA 1
ATOM 681 C C . THR A 1 84 ? -4.682 8.482 -4.523 1.00 68.19 84 THR A C 1
ATOM 683 O O . THR A 1 84 ? -5.748 8.702 -3.961 1.00 68.19 84 THR A O 1
ATOM 686 N N . SER A 1 85 ? -4.421 8.963 -5.742 1.00 68.25 85 SER A N 1
ATOM 687 C CA . SER A 1 85 ? -5.372 9.829 -6.451 1.00 68.25 85 SER A CA 1
ATOM 688 C C . SER A 1 85 ? -6.649 9.096 -6.876 1.00 68.25 85 SER A C 1
ATOM 690 O O . SER A 1 85 ? -7.721 9.698 -6.890 1.00 68.25 85 SER A O 1
ATOM 692 N N . LEU A 1 86 ? -6.560 7.799 -7.189 1.00 68.25 86 LEU A N 1
ATOM 693 C CA . LEU A 1 86 ? -7.700 7.014 -7.668 1.00 68.25 86 LEU A CA 1
ATOM 694 C C . LEU A 1 86 ? -8.539 6.392 -6.545 1.00 68.25 86 LEU A C 1
ATOM 696 O O . LEU A 1 86 ? -9.761 6.325 -6.672 1.00 68.25 86 LEU A O 1
ATOM 700 N N . GLN A 1 87 ? -7.911 5.906 -5.467 1.00 65.88 87 GLN A N 1
ATOM 701 C CA . GLN A 1 87 ? -8.577 4.992 -4.524 1.00 65.88 87 GLN A CA 1
ATOM 702 C C . GLN A 1 87 ? -8.585 5.448 -3.057 1.00 65.88 87 GLN A C 1
ATOM 704 O O . GLN A 1 87 ? -9.366 4.922 -2.262 1.00 65.88 87 GLN A O 1
ATOM 709 N N . MET A 1 88 ? -7.794 6.457 -2.667 1.00 66.69 88 MET A N 1
ATOM 710 C CA . MET A 1 88 ? -7.685 6.837 -1.246 1.00 66.69 88 MET A CA 1
ATOM 711 C C . MET A 1 88 ? -8.902 7.523 -0.656 1.00 66.69 88 MET A C 1
ATOM 713 O O . MET A 1 88 ? -9.007 7.546 0.565 1.00 66.69 88 MET A O 1
ATOM 717 N N . ARG A 1 89 ? -9.838 8.029 -1.469 1.00 70.44 89 ARG A N 1
ATOM 718 C CA . ARG A 1 89 ? -11.081 8.631 -0.952 1.00 70.44 89 ARG A CA 1
ATOM 719 C C . ARG A 1 89 ? -11.872 7.661 -0.067 1.00 70.44 89 ARG A C 1
ATOM 721 O O . ARG A 1 89 ? -12.507 8.080 0.893 1.00 70.44 89 ARG A O 1
ATOM 728 N N . SER A 1 90 ? -11.795 6.364 -0.361 1.00 78.81 90 SER A N 1
ATOM 729 C CA . SER A 1 90 ? -12.402 5.312 0.462 1.00 78.81 90 SER A CA 1
ATOM 730 C C . SER A 1 90 ? -11.418 4.672 1.447 1.00 78.81 90 SER A C 1
ATOM 732 O O . SER A 1 90 ? -11.829 3.913 2.323 1.00 78.81 90 SER A O 1
ATOM 734 N N . CYS A 1 91 ? -10.118 4.942 1.344 1.00 83.00 91 CYS A N 1
ATOM 735 C CA . CYS A 1 91 ? -9.148 4.362 2.261 1.00 83.00 91 CYS A CA 1
ATOM 736 C C . CYS A 1 91 ? -9.128 5.163 3.563 1.00 83.00 91 CYS A C 1
ATOM 738 O O . CYS A 1 91 ? -8.791 6.332 3.564 1.00 83.00 91 CYS A O 1
ATOM 740 N N . ALA A 1 92 ? -9.475 4.548 4.686 1.00 85.62 92 ALA A N 1
ATOM 741 C CA . ALA A 1 92 ? -9.484 5.227 5.978 1.00 85.62 92 ALA A CA 1
ATOM 742 C C . ALA A 1 92 ? -8.104 5.253 6.648 1.00 85.62 92 ALA A C 1
ATOM 744 O O . ALA A 1 92 ? -7.809 6.145 7.442 1.00 85.62 92 ALA A O 1
ATOM 745 N N . LYS A 1 93 ? -7.276 4.239 6.379 1.00 86.31 93 LYS A N 1
ATOM 746 C CA . LYS A 1 93 ? -5.988 4.053 7.046 1.00 86.31 93 LYS A CA 1
ATOM 747 C C . LYS A 1 93 ? -5.021 3.258 6.182 1.00 86.31 93 LYS A C 1
ATOM 749 O O . LYS A 1 93 ? -5.426 2.273 5.566 1.00 86.31 93 LYS A O 1
ATOM 754 N N . ILE A 1 94 ? -3.747 3.638 6.214 1.00 86.75 94 ILE A N 1
ATOM 755 C CA . ILE A 1 94 ? -2.655 2.923 5.557 1.00 86.75 94 ILE A CA 1
ATOM 756 C C . ILE A 1 94 ? -1.579 2.536 6.571 1.00 86.75 94 ILE A C 1
ATOM 758 O O . ILE A 1 94 ? -1.013 3.398 7.241 1.00 86.75 94 ILE A O 1
ATOM 762 N N . TYR A 1 95 ? -1.247 1.250 6.612 1.00 88.50 95 TYR A N 1
ATOM 763 C CA . TYR A 1 95 ? -0.045 0.709 7.233 1.00 88.50 95 TYR A CA 1
ATOM 764 C C . TYR A 1 95 ? 1.054 0.584 6.178 1.00 88.50 95 TYR A C 1
ATOM 766 O O . TYR A 1 95 ? 0.858 -0.104 5.180 1.00 88.50 95 TYR A O 1
ATOM 774 N N . ILE A 1 96 ? 2.206 1.221 6.373 1.00 86.12 96 ILE A N 1
ATOM 775 C CA . ILE A 1 96 ? 3.363 1.097 5.473 1.00 86.12 96 ILE A CA 1
ATOM 776 C C . ILE A 1 96 ? 4.438 0.281 6.181 1.00 86.12 96 ILE A C 1
ATOM 778 O O . ILE A 1 96 ? 4.967 0.731 7.197 1.00 86.12 96 ILE A O 1
ATOM 782 N N . VAL A 1 97 ? 4.746 -0.897 5.639 1.00 88.06 97 VAL A N 1
ATOM 783 C CA . VAL A 1 97 ? 5.569 -1.928 6.285 1.00 88.06 97 VAL A CA 1
ATOM 784 C C . VAL A 1 97 ? 6.952 -2.016 5.639 1.00 88.06 97 VAL A C 1
ATOM 786 O O . VAL A 1 97 ? 7.070 -1.958 4.407 1.00 88.06 97 VAL A O 1
ATOM 789 N N . HIS A 1 98 ? 7.955 -2.236 6.490 1.00 83.19 98 HIS A N 1
ATOM 790 C CA . HIS A 1 98 ? 9.394 -2.207 6.230 1.00 83.19 98 HIS A CA 1
ATOM 791 C C . HIS A 1 98 ? 9.943 -0.802 5.990 1.00 83.19 98 HIS A C 1
ATOM 793 O O . HIS A 1 98 ? 9.317 0.033 5.331 1.00 83.19 98 HIS A O 1
ATOM 799 N N . GLU A 1 99 ? 11.128 -0.545 6.552 1.00 66.19 99 GLU A N 1
ATOM 800 C CA . GLU A 1 99 ? 11.833 0.717 6.357 1.00 66.19 99 GLU A CA 1
ATOM 801 C C . GLU A 1 99 ? 12.173 0.898 4.881 1.00 66.19 99 GLU A C 1
ATOM 803 O O . GLU A 1 99 ? 12.669 0.024 4.164 1.00 66.19 99 GLU A O 1
ATOM 808 N N . SER A 1 100 ? 11.818 2.076 4.414 1.00 64.38 100 SER A N 1
ATOM 809 C CA . SER A 1 100 ? 12.114 2.523 3.084 1.00 64.38 100 SER A CA 1
ATOM 810 C C . SER A 1 100 ? 12.345 4.010 3.217 1.00 64.38 100 SER A C 1
ATOM 812 O O . SER A 1 100 ? 11.422 4.767 3.503 1.00 64.38 100 SER A 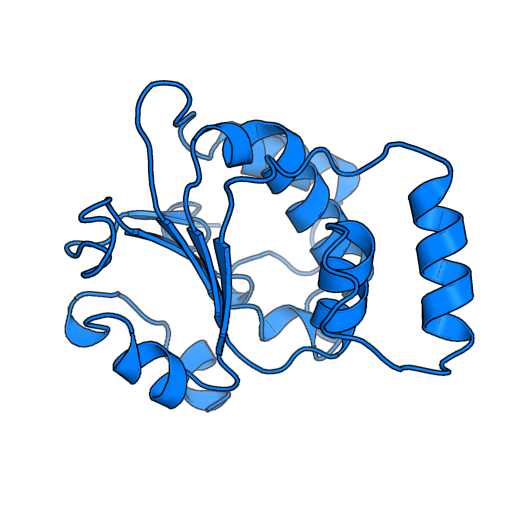O 1
ATOM 814 N N . TRP A 1 101 ? 13.580 4.451 3.020 1.00 62.38 101 TRP A N 1
ATOM 815 C CA . TRP A 1 101 ? 13.961 5.861 3.102 1.00 62.38 101 TRP A CA 1
ATOM 816 C C . TRP A 1 101 ? 13.044 6.800 2.280 1.00 62.38 101 TRP A C 1
ATOM 818 O O . TRP A 1 101 ? 12.900 7.978 2.615 1.00 62.38 101 TRP A O 1
ATOM 828 N N . TRP A 1 102 ? 12.380 6.293 1.229 1.00 61.19 102 TRP A N 1
ATOM 829 C CA . TRP A 1 102 ? 11.409 7.032 0.410 1.00 61.19 102 TRP A CA 1
ATOM 830 C C . TRP A 1 102 ? 10.043 7.247 1.088 1.00 61.19 102 TRP A C 1
ATOM 832 O O . TRP A 1 102 ? 9.280 8.101 0.636 1.00 61.19 102 TRP A O 1
ATOM 842 N N . ILE A 1 103 ? 9.753 6.579 2.209 1.00 61.78 103 ILE A N 1
ATOM 843 C CA . ILE A 1 103 ? 8.583 6.844 3.065 1.00 61.78 103 ILE A CA 1
ATOM 844 C C . ILE A 1 103 ? 8.625 8.281 3.585 1.00 61.78 103 ILE A C 1
ATOM 846 O O . ILE A 1 103 ? 7.583 8.917 3.678 1.00 61.78 103 ILE A O 1
ATOM 850 N N . LYS A 1 104 ? 9.814 8.851 3.827 1.00 64.19 104 LYS A N 1
ATOM 851 C CA . LYS A 1 104 ? 9.968 10.279 4.168 1.00 64.19 104 LYS A CA 1
ATOM 852 C C . LYS A 1 104 ? 9.543 11.186 3.014 1.00 64.19 104 LYS A C 1
ATOM 854 O O . LYS A 1 104 ? 8.917 12.219 3.234 1.00 64.19 104 LYS A O 1
ATOM 859 N N . THR A 1 105 ? 9.853 10.792 1.777 1.00 62.41 105 THR A N 1
ATOM 860 C CA . THR A 1 105 ? 9.396 11.494 0.569 1.00 62.41 105 THR A CA 1
ATOM 861 C C . THR A 1 105 ? 7.880 11.434 0.464 1.00 62.41 105 THR A C 1
ATOM 863 O O . THR A 1 105 ? 7.249 12.456 0.219 1.00 62.41 105 THR A O 1
ATOM 866 N N . VAL A 1 106 ? 7.293 10.259 0.696 1.00 60.72 106 VAL A N 1
ATOM 867 C CA . VAL A 1 106 ? 5.842 10.062 0.693 1.00 60.72 106 VAL A CA 1
ATOM 868 C C . VAL A 1 106 ? 5.184 10.864 1.811 1.00 60.72 106 VAL A C 1
ATOM 870 O O . VAL A 1 106 ? 4.331 11.682 1.515 1.00 60.72 106 VAL A O 1
ATOM 873 N N . ALA A 1 107 ? 5.633 10.762 3.060 1.00 61.06 107 ALA A N 1
ATOM 874 C CA . ALA A 1 107 ? 5.108 11.538 4.186 1.00 61.06 107 ALA A CA 1
ATOM 875 C C . ALA A 1 107 ? 5.118 13.057 3.919 1.00 61.06 107 ALA A C 1
ATOM 877 O O . ALA A 1 107 ? 4.127 13.736 4.189 1.00 61.06 107 ALA A O 1
ATOM 878 N N . ASN A 1 108 ? 6.191 13.572 3.306 1.00 60.03 108 ASN A N 1
ATOM 879 C CA . ASN A 1 108 ? 6.281 14.972 2.882 1.00 60.03 108 ASN A CA 1
ATOM 880 C C . ASN A 1 108 ? 5.309 15.322 1.746 1.00 60.03 108 ASN A C 1
ATOM 882 O O . ASN A 1 108 ? 4.756 16.420 1.730 1.00 60.03 108 ASN A O 1
ATOM 886 N N . LEU A 1 109 ? 5.106 14.413 0.788 1.00 56.59 109 LEU A N 1
ATOM 887 C CA . LEU A 1 109 ? 4.147 14.591 -0.304 1.00 56.59 109 LEU A CA 1
ATOM 888 C C . LEU A 1 109 ? 2.688 14.530 0.178 1.00 56.59 109 LEU A C 1
ATOM 890 O O . LEU A 1 109 ? 1.837 15.187 -0.409 1.00 56.59 109 LEU A O 1
ATOM 894 N N . LEU A 1 110 ? 2.415 13.783 1.249 1.00 55.25 110 LEU A N 1
ATOM 895 C CA . LEU A 1 110 ? 1.092 13.614 1.856 1.00 55.25 110 LEU A CA 1
ATOM 896 C C . LEU A 1 110 ? 0.742 14.721 2.875 1.00 55.25 110 LEU A C 1
ATOM 898 O O . LEU A 1 110 ? -0.310 14.665 3.501 1.00 55.25 110 LEU A O 1
ATOM 902 N N . GLY A 1 111 ? 1.614 15.718 3.074 1.00 51.81 111 GLY A N 1
ATOM 903 C CA . GLY A 1 111 ? 1.348 16.873 3.942 1.00 51.81 111 GLY A CA 1
ATOM 904 C C . GLY A 1 111 ? 1.472 16.614 5.448 1.00 51.81 111 GLY A C 1
ATOM 905 O O . GLY A 1 111 ? 1.171 17.505 6.242 1.00 51.81 111 GLY A O 1
ATOM 906 N N . ASN A 1 112 ? 1.957 15.441 5.869 1.00 48.47 112 ASN A N 1
ATOM 907 C CA . ASN A 1 112 ? 2.122 15.110 7.286 1.00 48.47 112 ASN A CA 1
ATOM 908 C C . ASN A 1 112 ? 3.466 15.658 7.810 1.00 48.47 112 ASN A C 1
ATOM 910 O O . ASN A 1 112 ? 4.445 14.938 8.005 1.00 48.47 112 ASN A O 1
ATOM 914 N N . LEU A 1 113 ? 3.510 16.980 8.003 1.00 40.56 113 LEU A N 1
ATOM 915 C CA . LEU A 1 113 ? 4.698 17.761 8.387 1.00 40.56 113 LEU A CA 1
ATOM 916 C C . LEU A 1 113 ? 5.271 17.409 9.774 1.00 40.56 113 LEU A C 1
ATOM 918 O O . LEU A 1 113 ? 6.385 17.814 10.094 1.00 40.56 113 LEU A O 1
ATOM 922 N N . ASN A 1 114 ? 4.555 16.629 10.588 1.00 40.72 114 ASN A N 1
ATOM 923 C CA . ASN A 1 114 ? 4.970 16.302 11.955 1.00 40.72 114 ASN A CA 1
ATOM 924 C C . ASN A 1 114 ? 6.031 15.185 12.044 1.00 40.72 114 ASN A C 1
ATOM 926 O O . ASN A 1 114 ? 6.545 14.937 13.131 1.00 40.72 114 ASN A O 1
ATOM 930 N N . ALA A 1 115 ? 6.373 14.507 10.938 1.00 43.34 115 ALA A N 1
ATOM 931 C CA . ALA A 1 115 ? 7.231 13.314 10.966 1.00 43.34 115 ALA A CA 1
ATOM 932 C C . ALA A 1 115 ? 8.661 13.501 10.418 1.00 43.34 115 ALA A C 1
ATOM 934 O O . ALA A 1 115 ? 9.451 12.559 10.482 1.00 43.34 115 ALA A O 1
ATOM 935 N N . VAL A 1 116 ? 9.034 14.658 9.847 1.00 42.72 116 VAL A N 1
ATOM 936 C CA . VAL A 1 116 ? 10.279 14.738 9.054 1.00 42.72 116 VAL A CA 1
ATOM 937 C C . VAL A 1 116 ? 11.073 16.031 9.284 1.00 42.72 116 VAL A C 1
ATOM 939 O O . VAL A 1 116 ? 10.893 17.025 8.591 1.00 42.72 116 VAL A O 1
ATOM 942 N N . ASN A 1 117 ? 12.067 15.976 10.177 1.00 43.41 117 ASN A N 1
ATOM 943 C CA . ASN A 1 117 ? 13.245 16.851 10.122 1.00 43.41 117 ASN A CA 1
ATOM 944 C C . ASN A 1 117 ? 14.312 16.146 9.273 1.00 43.41 117 ASN A C 1
ATOM 946 O O . ASN A 1 117 ? 14.950 15.202 9.738 1.00 43.41 117 ASN A O 1
ATOM 950 N N . THR A 1 118 ? 14.496 16.514 8.001 1.00 44.69 118 THR A N 1
ATOM 951 C CA . THR A 1 118 ? 15.525 15.876 7.157 1.00 44.69 118 THR A CA 1
ATOM 952 C C . THR A 1 118 ? 16.145 16.848 6.147 1.00 44.69 118 THR A C 1
ATOM 954 O O . THR A 1 118 ? 15.467 17.418 5.300 1.00 44.69 118 THR A O 1
ATOM 957 N N . SER A 1 119 ? 17.474 16.977 6.210 1.00 44.00 119 SER A N 1
ATOM 958 C CA . SER A 1 119 ? 18.317 17.947 5.485 1.00 44.00 119 SER A CA 1
ATOM 959 C C . SER A 1 119 ? 18.834 17.462 4.117 1.00 44.00 119 SER A C 1
ATOM 961 O O . SER A 1 119 ? 19.801 18.003 3.576 1.00 44.00 119 SER A O 1
ATOM 963 N N . SER A 1 120 ? 18.270 16.392 3.552 1.00 51.75 120 SER A N 1
ATOM 964 C CA . SER A 1 120 ? 18.834 15.749 2.359 1.00 51.75 120 SER A CA 1
ATOM 965 C C . SER A 1 120 ? 18.484 16.500 1.069 1.00 51.75 120 SER A C 1
ATOM 967 O O . SER A 1 120 ? 17.346 16.472 0.608 1.00 51.75 120 SER A O 1
ATOM 969 N N . LYS A 1 121 ? 19.496 17.099 0.424 1.00 48.38 121 LYS A N 1
ATOM 970 C CA . LYS A 1 121 ? 19.375 17.839 -0.850 1.00 48.38 121 LYS A CA 1
ATOM 971 C C . LYS A 1 121 ? 18.721 17.033 -1.987 1.00 48.38 121 LYS A C 1
ATOM 973 O O . LYS A 1 121 ? 17.972 17.612 -2.763 1.00 48.38 121 LYS A O 1
ATOM 978 N N . ARG A 1 122 ? 18.949 15.709 -2.051 1.00 51.41 122 ARG A N 1
ATOM 979 C CA . ARG A 1 122 ? 18.284 14.804 -3.016 1.00 51.41 122 ARG A CA 1
ATOM 980 C C . ARG A 1 122 ? 16.769 14.745 -2.793 1.00 51.41 122 ARG A C 1
ATOM 982 O O . ARG A 1 122 ? 16.011 14.828 -3.747 1.00 51.41 122 ARG A O 1
ATOM 989 N N . LEU A 1 123 ? 16.326 14.656 -1.539 1.00 52.19 123 LEU A N 1
ATOM 990 C CA . LEU A 1 123 ? 14.903 14.663 -1.189 1.00 52.19 123 LEU A CA 1
ATOM 991 C C . LEU A 1 123 ? 14.248 15.966 -1.654 1.00 52.19 123 LEU A C 1
ATOM 993 O O . LEU A 1 123 ? 13.228 15.918 -2.324 1.00 52.19 123 LEU A O 1
ATOM 997 N N . ILE A 1 124 ? 14.892 17.105 -1.379 1.00 55.03 124 ILE A N 1
ATOM 998 C CA . ILE A 1 124 ? 14.401 18.445 -1.733 1.00 55.03 124 ILE A CA 1
ATOM 999 C C . ILE A 1 124 ? 14.278 18.615 -3.256 1.00 55.03 124 ILE A C 1
ATOM 1001 O O . ILE A 1 124 ? 13.258 19.100 -3.747 1.00 55.03 124 ILE A O 1
ATOM 1005 N N . SER A 1 125 ? 15.287 18.189 -4.026 1.00 54.22 125 SER A N 1
ATOM 1006 C CA . SER A 1 125 ? 15.239 18.272 -5.491 1.00 54.22 125 SER A CA 1
ATOM 1007 C C . SER A 1 125 ? 14.130 17.399 -6.081 1.00 54.22 125 SER A C 1
ATOM 1009 O O . SER A 1 125 ? 13.403 17.851 -6.963 1.00 54.22 125 SER A O 1
ATOM 1011 N N . PHE A 1 126 ? 13.949 16.180 -5.560 1.00 53.56 126 PHE A N 1
ATOM 1012 C CA . PHE A 1 126 ? 12.883 15.283 -6.007 1.00 53.56 126 PHE A CA 1
ATOM 1013 C C . PHE A 1 126 ? 11.495 15.768 -5.584 1.00 53.56 126 PHE A C 1
ATOM 1015 O O . PHE A 1 126 ? 10.585 15.762 -6.408 1.00 53.56 126 PHE A O 1
ATOM 1022 N N . THR A 1 127 ? 11.317 16.252 -4.350 1.00 53.09 127 THR A N 1
ATOM 1023 C CA . THR A 1 127 ? 10.044 16.849 -3.924 1.00 53.09 127 THR A CA 1
ATOM 1024 C C . THR A 1 127 ? 9.686 18.042 -4.797 1.00 53.09 127 THR A C 1
ATOM 1026 O O . THR A 1 127 ? 8.533 18.170 -5.183 1.00 53.09 127 THR A O 1
ATOM 1029 N N . ASN A 1 128 ? 10.651 18.883 -5.176 1.00 54.50 128 ASN A N 1
ATOM 1030 C CA . ASN A 1 128 ? 10.385 20.031 -6.045 1.00 54.50 128 ASN A CA 1
ATOM 1031 C C . ASN A 1 128 ? 9.987 19.605 -7.468 1.00 54.50 128 ASN A C 1
ATOM 1033 O O . ASN A 1 128 ? 9.067 20.191 -8.030 1.00 54.50 128 ASN A O 1
ATOM 1037 N N . GLN A 1 129 ? 10.607 18.553 -8.014 1.00 53.62 129 GLN A N 1
ATOM 1038 C CA . GLN A 1 129 ? 10.241 17.981 -9.316 1.00 53.62 129 GLN A CA 1
ATOM 1039 C C . GLN A 1 129 ? 8.867 17.285 -9.300 1.00 53.62 129 GLN A C 1
ATOM 1041 O O . GLN A 1 129 ? 8.140 17.323 -10.286 1.00 53.62 129 GLN A O 1
ATOM 1046 N N . PHE A 1 130 ? 8.482 16.665 -8.181 1.00 50.72 130 PHE A N 1
ATOM 1047 C CA . PHE A 1 130 ? 7.161 16.044 -8.020 1.00 50.72 130 PHE A CA 1
ATOM 1048 C C . PHE A 1 130 ? 6.051 17.057 -7.693 1.00 50.72 130 PHE A C 1
ATOM 1050 O O . PHE A 1 130 ? 4.894 16.832 -8.052 1.00 50.72 130 PHE A O 1
ATOM 1057 N N . ARG A 1 131 ? 6.386 18.179 -7.040 1.00 52.62 131 ARG A N 1
ATOM 1058 C CA . ARG A 1 131 ? 5.444 19.260 -6.699 1.00 52.62 131 ARG A CA 1
ATOM 1059 C C . ARG A 1 131 ? 4.997 20.081 -7.906 1.00 52.62 131 ARG A C 1
ATOM 1061 O O . ARG A 1 131 ? 3.956 20.718 -7.817 1.00 52.62 131 ARG A O 1
ATOM 1068 N N . SER A 1 132 ? 5.723 20.057 -9.024 1.00 46.81 132 SER A N 1
ATOM 1069 C CA . SER A 1 132 ? 5.373 20.848 -10.211 1.00 46.81 132 SER A CA 1
ATOM 1070 C C . SER A 1 132 ? 4.228 20.271 -11.058 1.00 46.81 132 SER A C 1
ATOM 1072 O O . SER A 1 132 ? 3.938 20.839 -12.104 1.00 46.81 132 SER A O 1
ATOM 1074 N N . GLY A 1 133 ? 3.588 19.163 -10.651 1.00 47.69 133 GLY A N 1
ATOM 1075 C CA . GLY A 1 133 ? 2.563 18.495 -11.470 1.00 47.69 133 GLY A CA 1
ATOM 1076 C C . GLY A 1 133 ? 1.182 18.285 -10.844 1.00 47.69 133 GLY A C 1
ATOM 1077 O O . GLY A 1 133 ? 0.207 18.334 -11.570 1.00 47.69 133 GLY A O 1
ATOM 1078 N N . GLU A 1 134 ? 1.060 18.027 -9.540 1.00 47.03 134 GLU A N 1
ATOM 1079 C CA . GLU A 1 134 ? -0.242 17.784 -8.885 1.00 47.03 134 GLU A CA 1
ATOM 1080 C C . GLU A 1 134 ? 0.007 17.562 -7.393 1.00 47.03 134 GLU A C 1
ATOM 1082 O O . GLU A 1 134 ? 0.799 16.675 -7.042 1.00 47.03 134 GLU A O 1
ATOM 1087 N N . SER A 1 135 ? -0.650 18.339 -6.533 1.00 45.44 135 SER A N 1
ATOM 1088 C CA . SER A 1 135 ? -0.706 18.070 -5.096 1.00 45.44 135 SER A CA 1
ATOM 1089 C C . SER A 1 135 ? -1.369 16.715 -4.872 1.00 45.44 135 SER A C 1
ATOM 1091 O O . SER A 1 135 ? -2.398 16.413 -5.467 1.00 45.44 135 SER A O 1
ATOM 1093 N N . LEU A 1 136 ? -0.770 15.882 -4.028 1.00 51.12 136 LEU A N 1
ATOM 1094 C CA . LEU A 1 136 ? -1.4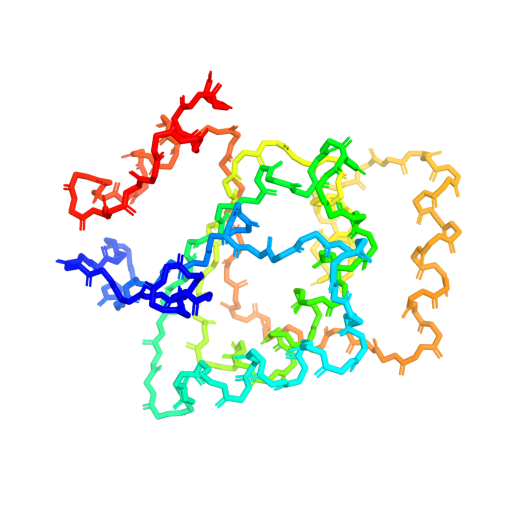03 14.654 -3.574 1.00 51.12 136 LEU A CA 1
ATOM 1095 C C . LEU A 1 136 ? -2.601 15.029 -2.698 1.00 51.12 136 LEU A C 1
ATOM 1097 O O . LEU A 1 136 ? -2.421 15.425 -1.550 1.00 51.12 136 LEU A O 1
ATOM 1101 N N . GLU A 1 137 ? -3.813 14.954 -3.251 1.00 46.84 137 GLU A N 1
ATOM 1102 C CA . GLU A 1 137 ? -5.054 15.076 -2.483 1.00 46.84 137 GLU A CA 1
ATOM 1103 C C . GLU A 1 137 ? -5.232 13.821 -1.631 1.00 46.84 137 GLU A C 1
ATOM 1105 O O . GLU A 1 137 ? -5.932 12.873 -1.982 1.00 46.84 137 GLU A O 1
ATOM 1110 N N . VAL A 1 138 ? -4.534 13.795 -0.505 1.00 52.56 138 VAL A N 1
ATOM 1111 C CA . VAL A 1 138 ? -4.815 12.843 0.558 1.00 52.56 138 VAL A CA 1
ATOM 1112 C C . VAL A 1 138 ? -5.972 13.415 1.354 1.00 52.56 138 VAL A C 1
ATOM 1114 O O . VAL A 1 138 ? -5.852 14.547 1.836 1.00 52.56 138 VAL A O 1
ATOM 1117 N N . PRO A 1 139 ? -7.081 12.682 1.510 1.00 51.59 139 PRO A N 1
ATOM 1118 C CA . PRO A 1 139 ? -8.135 13.135 2.393 1.00 51.59 139 PRO A CA 1
ATOM 1119 C C . PRO A 1 139 ? -7.554 13.317 3.808 1.00 51.59 139 PRO A C 1
ATOM 1121 O O . PRO A 1 139 ? -6.825 12.438 4.283 1.00 51.59 139 PRO A O 1
ATOM 1124 N N . PRO A 1 140 ? -7.809 14.453 4.481 1.00 51.69 140 PRO A N 1
ATOM 1125 C CA . PRO A 1 140 ? -7.254 14.745 5.804 1.00 51.69 140 PRO A CA 1
ATOM 1126 C C . PRO A 1 140 ? -7.649 13.704 6.864 1.00 51.69 140 PRO A C 1
ATOM 1128 O O . PRO A 1 140 ? -6.993 13.601 7.898 1.00 51.69 140 PRO A O 1
ATOM 1131 N N . GLU A 1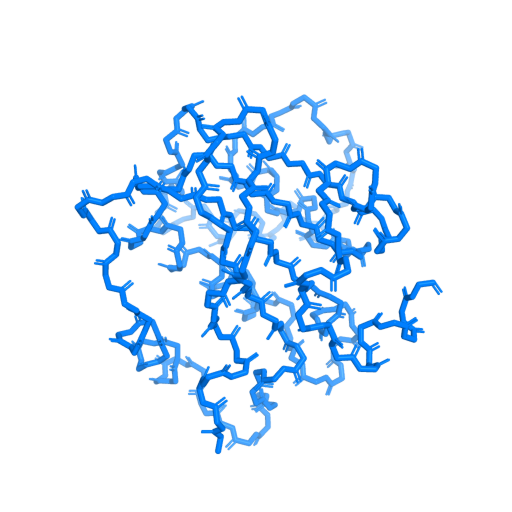 141 ? -8.696 12.914 6.613 1.00 58.50 141 GLU A N 1
ATOM 1132 C CA . GLU A 1 141 ? -9.126 11.800 7.456 1.00 58.50 141 GLU A CA 1
ATOM 1133 C C . GLU A 1 141 ? -8.276 10.519 7.338 1.00 58.50 141 GLU A C 1
ATOM 1135 O O . GLU A 1 141 ? -8.465 9.603 8.142 1.00 58.50 141 GLU A O 1
ATOM 1140 N N . ASN A 1 142 ? -7.363 10.412 6.367 1.00 66.88 142 ASN A N 1
ATOM 1141 C CA . ASN A 1 142 ? -6.592 9.187 6.153 1.00 66.88 142 ASN A CA 1
ATOM 1142 C C . ASN A 1 142 ? -5.458 9.072 7.179 1.00 66.88 142 ASN A C 1
ATOM 1144 O O . ASN A 1 142 ? -4.501 9.847 7.173 1.00 66.88 142 ASN A O 1
ATOM 1148 N N . GLN A 1 143 ? -5.522 8.055 8.040 1.00 75.62 143 GLN A N 1
ATOM 1149 C CA . GLN A 1 143 ? -4.478 7.801 9.031 1.00 75.62 143 GLN A CA 1
ATOM 1150 C C . GLN A 1 143 ? -3.316 7.003 8.420 1.00 75.62 143 GLN A C 1
ATOM 1152 O O . GLN A 1 143 ? -3.514 5.926 7.863 1.00 75.62 143 GLN A O 1
ATOM 1157 N N . PHE A 1 144 ? -2.084 7.487 8.581 1.00 79.12 144 PHE A N 1
ATOM 1158 C CA . PHE A 1 144 ? -0.873 6.775 8.164 1.00 79.12 144 PHE A CA 1
ATOM 1159 C C . PHE A 1 144 ? -0.165 6.193 9.381 1.00 79.12 144 PHE A C 1
ATOM 1161 O O . PHE A 1 144 ? 0.089 6.903 10.353 1.00 79.12 144 PHE A O 1
ATOM 1168 N N . VAL A 1 145 ? 0.170 4.909 9.313 1.00 83.94 145 VAL A N 1
ATOM 1169 C CA . VAL A 1 145 ? 0.921 4.194 10.343 1.00 83.94 145 VAL A CA 1
ATOM 1170 C C . VAL A 1 145 ? 2.145 3.577 9.683 1.00 83.94 145 VAL A C 1
ATOM 1172 O O . VAL A 1 145 ? 2.027 2.768 8.766 1.00 83.94 145 VAL A O 1
ATOM 1175 N N . HIS A 1 146 ? 3.330 3.978 10.126 1.00 84.25 146 HIS A N 1
ATOM 1176 C CA . HIS A 1 146 ? 4.569 3.357 9.679 1.00 84.25 146 HIS A CA 1
ATOM 1177 C C . HIS A 1 146 ? 4.918 2.176 10.588 1.00 84.25 146 HIS A C 1
ATOM 1179 O O . HIS A 1 146 ? 4.884 2.306 11.809 1.00 84.25 146 HIS A O 1
ATOM 1185 N N . CYS A 1 147 ? 5.268 1.043 9.985 1.00 86.56 147 CYS A N 1
ATOM 1186 C CA . CYS A 1 147 ? 5.732 -0.156 10.663 1.00 86.56 147 CYS A CA 1
ATOM 1187 C C . CYS A 1 147 ? 7.110 -0.525 10.100 1.00 86.56 147 CYS A C 1
ATOM 1189 O O . CYS A 1 147 ? 7.226 -0.886 8.931 1.00 86.56 147 CYS A O 1
ATOM 1191 N N . GLU A 1 148 ? 8.156 -0.459 10.922 1.00 84.62 148 GLU A N 1
ATOM 1192 C CA . GLU A 1 148 ? 9.528 -0.790 10.497 1.00 84.62 148 GLU A CA 1
ATOM 1193 C C . GLU A 1 148 ? 9.696 -2.277 10.139 1.00 84.62 148 GLU A C 1
ATOM 1195 O O . GLU A 1 148 ? 10.591 -2.635 9.380 1.00 84.62 148 GLU A O 1
ATOM 1200 N N . SER A 1 149 ? 8.799 -3.122 10.648 1.00 88.94 149 SER A N 1
ATOM 1201 C CA . SER A 1 149 ? 8.815 -4.579 10.539 1.00 88.94 149 SER A CA 1
ATOM 1202 C C . SER A 1 149 ? 7.386 -5.140 10.508 1.00 88.94 149 SER A C 1
ATOM 1204 O O . SER A 1 149 ? 6.420 -4.488 10.926 1.00 88.94 149 SER A O 1
ATOM 1206 N N . ILE A 1 150 ? 7.233 -6.379 10.049 1.00 91.25 150 ILE A N 1
ATOM 1207 C CA . ILE A 1 150 ? 6.028 -7.200 10.218 1.00 91.25 150 ILE A CA 1
ATOM 1208 C C . ILE A 1 150 ? 5.744 -7.384 11.707 1.00 91.25 150 ILE A C 1
ATOM 1210 O O . ILE A 1 150 ? 4.589 -7.348 12.131 1.00 91.25 150 ILE A O 1
ATOM 1214 N N . SER A 1 151 ? 6.796 -7.534 12.512 1.00 91.44 151 SER A N 1
ATOM 1215 C CA . SER A 1 151 ? 6.693 -7.592 13.968 1.00 91.44 151 SER A CA 1
ATOM 1216 C C . SER A 1 151 ? 6.018 -6.336 14.541 1.00 91.44 151 SER A C 1
ATOM 1218 O O . SER A 1 151 ? 5.105 -6.459 15.358 1.00 91.44 151 SER A O 1
ATOM 1220 N N . ALA A 1 152 ? 6.354 -5.137 14.055 1.00 90.75 152 ALA A N 1
ATOM 1221 C CA . ALA A 1 152 ? 5.655 -3.903 14.423 1.00 90.75 152 ALA A CA 1
ATOM 1222 C C . ALA A 1 152 ? 4.203 -3.880 13.908 1.00 90.75 152 ALA A C 1
ATOM 1224 O O . ALA A 1 152 ? 3.289 -3.523 14.648 1.00 90.75 152 ALA A O 1
ATOM 1225 N N . LEU A 1 153 ? 3.953 -4.339 12.675 1.00 93.56 153 LEU A N 1
ATOM 1226 C CA . LEU A 1 153 ? 2.592 -4.461 12.133 1.00 93.56 153 LEU A CA 1
ATOM 1227 C C . LEU A 1 153 ? 1.702 -5.377 12.992 1.00 93.56 153 LEU A C 1
ATOM 1229 O O . LEU A 1 153 ? 0.521 -5.084 13.192 1.00 93.56 153 LEU A O 1
ATOM 1233 N N . SER A 1 154 ? 2.268 -6.461 13.529 1.00 93.88 154 SER A N 1
ATOM 1234 C CA . SER A 1 154 ? 1.561 -7.439 14.366 1.00 93.88 154 SER A CA 1
ATOM 1235 C C . SER A 1 154 ? 0.967 -6.842 15.645 1.00 93.88 154 SER A C 1
ATOM 1237 O O . SER A 1 154 ? -0.005 -7.371 16.180 1.00 93.88 154 SER A O 1
ATOM 1239 N N . GLN A 1 155 ? 1.507 -5.711 16.109 1.00 93.50 155 GLN A N 1
ATOM 1240 C CA . GLN A 1 155 ? 0.991 -4.983 17.268 1.00 93.50 155 GLN A CA 1
ATOM 1241 C C . GLN A 1 155 ? -0.301 -4.215 16.949 1.00 93.50 155 GLN A C 1
ATOM 1243 O O . GLN A 1 155 ? -1.028 -3.822 17.859 1.00 93.50 155 GLN A O 1
ATOM 1248 N N . HIS A 1 156 ? -0.594 -3.998 15.663 1.00 91.50 156 HIS A N 1
ATOM 1249 C CA . HIS A 1 156 ? -1.749 -3.233 15.203 1.00 91.50 156 HIS A CA 1
ATOM 1250 C C . HIS A 1 156 ? -2.881 -4.106 14.662 1.00 91.50 156 HIS A C 1
ATOM 1252 O O . HIS A 1 156 ? -4.049 -3.785 14.876 1.00 91.50 156 HIS A O 1
ATOM 1258 N N . ILE A 1 157 ? -2.554 -5.173 13.930 1.00 94.12 157 ILE A N 1
ATOM 1259 C CA . ILE A 1 157 ? -3.533 -6.021 13.239 1.00 94.12 157 ILE A CA 1
ATOM 1260 C C . ILE A 1 157 ? -3.165 -7.500 13.373 1.00 94.12 157 ILE A C 1
ATOM 1262 O O . ILE A 1 157 ? -1.996 -7.858 1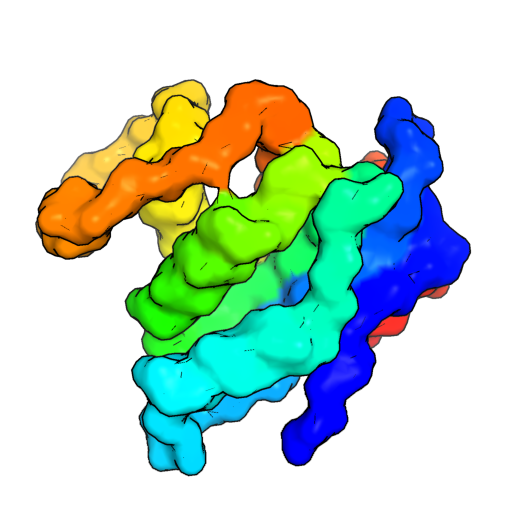3.518 1.00 94.12 157 ILE A O 1
ATOM 1266 N N . ASN A 1 158 ? -4.161 -8.384 13.272 1.00 92.25 158 ASN A N 1
ATOM 1267 C CA . ASN A 1 158 ? -3.924 -9.824 13.308 1.00 92.25 158 ASN A CA 1
ATOM 1268 C C . ASN A 1 158 ? -3.293 -10.321 11.994 1.00 92.25 158 ASN A C 1
ATOM 1270 O O . ASN A 1 158 ? -3.987 -10.721 11.057 1.00 92.25 158 ASN A O 1
ATOM 1274 N N . ILE A 1 159 ? -1.962 -10.336 11.945 1.00 92.50 159 ILE A N 1
ATOM 1275 C CA . ILE A 1 159 ? -1.199 -10.747 10.759 1.00 92.50 159 ILE A CA 1
ATOM 1276 C C . ILE A 1 159 ? -1.323 -12.240 10.424 1.00 92.50 159 ILE A C 1
ATOM 1278 O O . ILE A 1 159 ? -1.044 -12.626 9.295 1.00 92.50 159 ILE A O 1
ATOM 1282 N N . THR A 1 160 ? -1.790 -13.089 11.350 1.00 91.12 160 THR A N 1
ATOM 1283 C CA . THR A 1 160 ? -1.949 -14.539 11.097 1.00 91.12 160 THR A CA 1
ATOM 1284 C C . THR A 1 160 ? -3.029 -14.851 10.058 1.00 91.12 160 THR A C 1
ATOM 1286 O O . THR A 1 160 ? -3.041 -15.932 9.476 1.00 91.12 160 THR A O 1
ATOM 1289 N N . GLN A 1 161 ? -3.929 -13.896 9.808 1.00 89.56 161 GLN A N 1
ATOM 1290 C CA . GLN A 1 161 ? -4.993 -13.981 8.805 1.00 89.56 161 GLN A CA 1
ATOM 1291 C C . GLN A 1 161 ? -4.599 -13.335 7.466 1.00 89.56 161 GLN A C 1
ATOM 1293 O O . GLN A 1 161 ? -5.424 -13.223 6.555 1.00 89.56 161 GLN A O 1
ATOM 1298 N N . ILE A 1 162 ? -3.345 -12.892 7.339 1.00 91.00 162 ILE A N 1
ATOM 1299 C CA . ILE A 1 162 ? -2.811 -12.224 6.156 1.00 91.00 162 ILE A CA 1
ATOM 1300 C C . ILE A 1 162 ? -1.855 -13.176 5.440 1.00 91.00 162 ILE A C 1
ATOM 1302 O O . ILE A 1 162 ? -0.962 -13.767 6.042 1.00 91.00 162 ILE A O 1
ATOM 1306 N N . LYS A 1 163 ? -2.017 -13.311 4.122 1.00 89.81 163 LYS A N 1
ATOM 1307 C CA . LYS A 1 163 ? -1.083 -14.070 3.282 1.00 89.81 163 LYS A CA 1
ATOM 1308 C C . LYS A 1 163 ? 0.161 -13.224 3.017 1.00 89.81 163 LYS A C 1
ATOM 1310 O O . LYS A 1 163 ? 0.196 -12.470 2.052 1.00 89.81 163 LYS A O 1
ATOM 1315 N N . ILE A 1 164 ? 1.165 -13.338 3.878 1.00 88.56 164 ILE A N 1
ATOM 1316 C CA . ILE A 1 164 ? 2.438 -12.625 3.732 1.00 88.56 164 ILE A CA 1
ATOM 1317 C C . ILE A 1 164 ? 3.435 -13.525 2.995 1.00 88.56 164 ILE A C 1
ATOM 1319 O O . ILE A 1 164 ? 3.585 -14.705 3.320 1.00 88.56 164 ILE A O 1
ATOM 1323 N N . SER A 1 165 ? 4.095 -12.993 1.965 1.00 85.94 165 SER A N 1
ATOM 1324 C CA . SER A 1 165 ? 5.079 -13.756 1.197 1.00 85.94 165 SER A CA 1
ATOM 1325 C C . SER A 1 165 ? 6.372 -13.964 1.998 1.00 85.94 165 SER A C 1
ATOM 1327 O O . SER A 1 165 ? 6.754 -13.142 2.828 1.00 85.94 165 SER A O 1
ATOM 1329 N N . LEU A 1 166 ? 7.089 -15.063 1.735 1.00 84.44 166 LEU A N 1
ATOM 1330 C CA . LEU A 1 166 ? 8.350 -15.357 2.431 1.00 84.44 166 LEU A CA 1
ATOM 1331 C C . LEU A 1 166 ? 9.402 -14.256 2.230 1.00 84.44 166 LEU A C 1
ATOM 1333 O O . LEU A 1 166 ? 10.236 -14.043 3.101 1.00 84.44 166 LEU A O 1
ATOM 1337 N N . VAL A 1 167 ? 9.381 -13.571 1.083 1.00 84.25 167 VAL A N 1
ATOM 1338 C CA . VAL A 1 167 ? 10.320 -12.479 0.791 1.00 84.25 167 VAL A CA 1
ATOM 1339 C C . VAL A 1 167 ? 10.108 -11.327 1.767 1.00 84.25 167 VAL A C 1
ATOM 1341 O O . VAL A 1 167 ? 11.080 -10.844 2.330 1.00 84.25 167 VAL A O 1
ATOM 1344 N N . VAL A 1 168 ? 8.853 -10.969 2.046 1.00 82.81 168 VAL A N 1
ATOM 1345 C CA . VAL A 1 168 ? 8.506 -9.933 3.027 1.00 82.81 168 VAL A CA 1
ATOM 1346 C C . VAL A 1 168 ? 9.042 -10.316 4.415 1.00 82.81 168 VAL A C 1
ATOM 1348 O O . VAL A 1 168 ? 9.726 -9.515 5.037 1.00 82.81 168 VAL A O 1
ATOM 1351 N N . TYR A 1 169 ? 8.878 -11.573 4.851 1.00 83.50 169 TYR A N 1
ATOM 1352 C CA . TYR A 1 169 ? 9.451 -12.062 6.122 1.00 83.50 169 TYR A CA 1
ATOM 1353 C C . TYR A 1 169 ? 10.980 -12.029 6.202 1.00 83.50 169 TYR A C 1
ATOM 1355 O O . TYR A 1 169 ? 11.526 -11.944 7.295 1.00 83.50 169 TYR A O 1
ATOM 1363 N N . LYS A 1 170 ? 11.692 -12.120 5.074 1.00 81.81 170 LYS A N 1
ATOM 1364 C CA . LYS A 1 170 ? 13.163 -12.039 5.058 1.00 81.81 170 LYS A CA 1
ATOM 1365 C C . LYS A 1 170 ? 13.690 -10.616 5.241 1.00 81.81 170 LYS A C 1
ATOM 1367 O O . LYS A 1 170 ? 14.889 -10.454 5.442 1.00 81.81 170 LYS A O 1
ATOM 1372 N N . HIS A 1 171 ? 12.820 -9.617 5.113 1.00 73.25 171 HIS A N 1
ATOM 1373 C CA . HIS A 1 171 ? 13.134 -8.209 5.330 1.00 73.25 171 HIS A CA 1
ATOM 1374 C C . HIS A 1 171 ? 12.792 -7.736 6.755 1.00 73.25 171 HIS A C 1
ATOM 1376 O O . HIS A 1 171 ? 12.860 -6.531 7.003 1.00 73.25 171 HIS A O 1
ATOM 1382 N N . ASP A 1 172 ? 12.399 -8.654 7.650 1.00 67.12 172 ASP A N 1
ATOM 1383 C CA . ASP A 1 172 ? 12.204 -8.391 9.085 1.00 67.12 172 ASP A CA 1
ATOM 1384 C C . ASP A 1 172 ? 13.519 -8.388 9.875 1.00 67.12 172 ASP A C 1
ATOM 1386 O O . ASP A 1 172 ? 14.426 -9.184 9.531 1.00 67.12 172 ASP A O 1
#